Protein AF-A0A0N9QV76-F1 (afdb_monomer)

Foldseek 3Di:
DQVVLVPDPDQVVNLVVVVVVQLVVLVVCVVVVNNVVSVVSVVVSVVVSVVSVVVSVVVCVVVVVDD

Secondary structure (DSSP, 8-state):
-HHHHTT---HHHHHHHHHHHHHHHHHHHHHTT-HHHHHHHHHHHHHHHHHHHHHHHHHHHHTTS--

Radius of gyration: 14.17 Å; Cα contacts (8 Å, |Δi|>4): 42; chains: 1; bounding box: 34×14×36 Å

Solvent-accessible surface area (backbone atoms only — not comparable to full-atom values): 3639 Å² total; per-residue (Å²): 83,55,77,62,27,75,75,47,79,43,60,71,55,28,56,50,25,46,50,56,39,51,51,51,54,34,53,51,34,43,72,71,71,39,50,71,62,24,51,54,49,49,56,55,50,52,55,57,49,52,50,52,54,51,53,49,50,53,51,22,56,74,58,73,70,52,104

Mean predicted aligned error: 4.39 Å

Sequence (67 aa):
ASTVGLVQNDFKKIVAYSTCSQLGYMFFACGLSNYPLAIFHLSNHAYFKALLFLCSGAVIHAMGDEQ

InterPro domains:
  IPR001750 NADH:quinone oxidoreductase/Mrp antiporter, transmembrane domain [PF00361] (1-66)
  IPR003945 NADH-quinone oxidoreductase, chain 5-like [PTHR42829] (1-66)

Organism: Pseudoperonospora cubensis (NCBI:txid143453)

pLDDT: mean 87.96, std 6.41, range [69.31, 94.75]

Structure (mmCIF, N/CA/C/O backbone):
data_AF-A0A0N9QV76-F1
#
_entry.id   AF-A0A0N9QV76-F1
#
loop_
_atom_site.group_PDB
_atom_site.id
_atom_site.type_symbol
_atom_site.label_atom_id
_atom_site.label_alt_id
_atom_site.label_comp_id
_atom_site.label_asym_id
_atom_site.label_entity_id
_atom_site.label_seq_id
_atom_site.pdbx_PDB_ins_code
_atom_site.Cartn_x
_atom_site.Cartn_y
_atom_site.Cartn_z
_atom_site.occupancy
_atom_site.B_iso_or_equiv
_atom_site.auth_seq_id
_atom_site.auth_comp_id
_atom_site.auth_asym_id
_atom_site.auth_atom_id
_atom_site.pdbx_PDB_model_num
ATOM 1 N N . ALA A 1 1 ? 9.014 -3.293 6.663 1.00 69.31 1 ALA A N 1
ATOM 2 C CA . ALA A 1 1 ? 7.713 -2.616 6.850 1.00 69.31 1 ALA A CA 1
ATOM 3 C C . ALA A 1 1 ? 6.594 -3.618 7.151 1.00 69.31 1 ALA A C 1
ATOM 5 O O . ALA A 1 1 ? 6.022 -3.523 8.227 1.00 69.31 1 ALA A O 1
ATOM 6 N N . SER A 1 2 ? 6.334 -4.621 6.298 1.00 69.31 2 SER A N 1
ATOM 7 C CA . SER A 1 2 ? 5.271 -5.620 6.548 1.00 69.31 2 SER A CA 1
ATOM 8 C C . SER A 1 2 ? 5.400 -6.398 7.860 1.00 69.31 2 SER A C 1
ATOM 10 O O . SER A 1 2 ? 4.406 -6.578 8.548 1.00 69.31 2 SER A O 1
ATOM 12 N N . THR A 1 3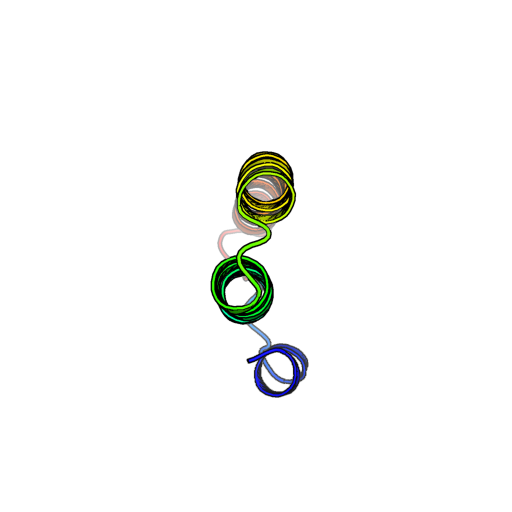 ? 6.610 -6.797 8.259 1.00 72.94 3 THR A N 1
ATOM 13 C CA . THR A 1 3 ? 6.846 -7.501 9.535 1.00 72.94 3 THR A CA 1
ATOM 14 C C . THR A 1 3 ? 6.499 -6.658 10.762 1.00 72.94 3 THR A C 1
ATOM 16 O O . THR A 1 3 ? 5.999 -7.188 11.745 1.00 72.94 3 THR A O 1
ATOM 19 N N . VAL A 1 4 ? 6.701 -5.339 10.688 1.00 75.56 4 VAL A N 1
ATOM 20 C CA . VAL A 1 4 ? 6.340 -4.396 11.761 1.00 75.56 4 VAL A CA 1
ATOM 21 C C . VAL A 1 4 ? 4.828 -4.162 11.798 1.00 75.56 4 VAL A C 1
ATOM 23 O O . VAL A 1 4 ? 4.270 -3.970 12.872 1.00 75.56 4 VAL A O 1
ATOM 26 N N . GLY A 1 5 ? 4.157 -4.224 10.642 1.00 71.44 5 GLY A N 1
ATOM 27 C CA . GLY A 1 5 ? 2.702 -4.099 10.535 1.00 71.44 5 GLY A CA 1
ATOM 28 C C . GLY A 1 5 ? 1.926 -5.227 11.221 1.00 71.44 5 GLY A C 1
ATOM 29 O O . GLY A 1 5 ? 0.837 -4.971 11.716 1.00 71.44 5 GLY A O 1
ATOM 30 N N . LEU A 1 6 ? 2.490 -6.439 11.308 1.00 76.75 6 LEU A N 1
ATOM 31 C CA . LEU A 1 6 ? 1.841 -7.595 11.953 1.00 76.75 6 LEU A CA 1
ATOM 32 C C . LEU A 1 6 ? 1.649 -7.434 13.466 1.00 76.75 6 LEU A C 1
ATOM 34 O O . LEU A 1 6 ? 0.820 -8.122 14.047 1.00 76.75 6 LEU A O 1
ATOM 38 N N . VAL A 1 7 ? 2.427 -6.556 14.097 1.00 83.69 7 VAL A N 1
ATOM 39 C CA . VAL A 1 7 ? 2.415 -6.347 15.553 1.00 83.69 7 VAL A CA 1
ATOM 40 C C . VAL A 1 7 ? 1.814 -4.997 15.951 1.00 83.69 7 VAL A C 1
ATOM 42 O O . VAL A 1 7 ? 1.904 -4.604 17.111 1.00 83.69 7 VAL A O 1
ATOM 45 N N . GLN A 1 8 ? 1.236 -4.251 15.003 1.00 83.00 8 GLN A N 1
ATOM 46 C CA . GLN A 1 8 ? 0.529 -3.008 15.318 1.00 83.00 8 GLN A CA 1
ATOM 47 C C . GLN A 1 8 ? -0.919 -3.314 15.694 1.00 83.00 8 GLN A C 1
ATOM 49 O O . GLN A 1 8 ? -1.587 -4.047 14.975 1.00 83.00 8 GLN A O 1
ATOM 54 N N . ASN A 1 9 ? -1.404 -2.707 16.777 1.00 81.62 9 ASN A N 1
ATOM 55 C CA . ASN A 1 9 ? -2.812 -2.800 17.183 1.00 81.62 9 ASN A CA 1
ATOM 56 C C . ASN A 1 9 ? -3.667 -1.687 16.554 1.00 81.62 9 ASN A C 1
ATOM 58 O O . ASN A 1 9 ? -4.842 -1.881 16.287 1.00 81.62 9 ASN A O 1
ATOM 62 N N . ASP A 1 10 ? -3.058 -0.541 16.244 1.00 84.06 10 ASP A N 1
ATOM 63 C CA . ASP A 1 10 ? -3.738 0.585 15.609 1.00 84.06 10 ASP A CA 1
ATOM 64 C C . ASP A 1 10 ? -4.037 0.312 14.128 1.00 84.06 10 ASP A C 1
ATOM 66 O O . ASP A 1 10 ? -3.115 0.295 13.299 1.00 84.06 10 ASP A O 1
ATOM 70 N N . PHE A 1 11 ? -5.320 0.243 13.754 1.00 81.50 11 PHE A N 1
ATOM 71 C CA . PHE A 1 11 ? -5.744 0.065 12.357 1.00 81.50 11 PHE A CA 1
ATOM 72 C C . PHE A 1 11 ? -5.062 1.036 11.381 1.00 81.50 11 PHE A C 1
ATOM 74 O O . PHE A 1 11 ? -4.519 0.614 10.355 1.00 81.50 11 PHE A O 1
ATOM 81 N N . LY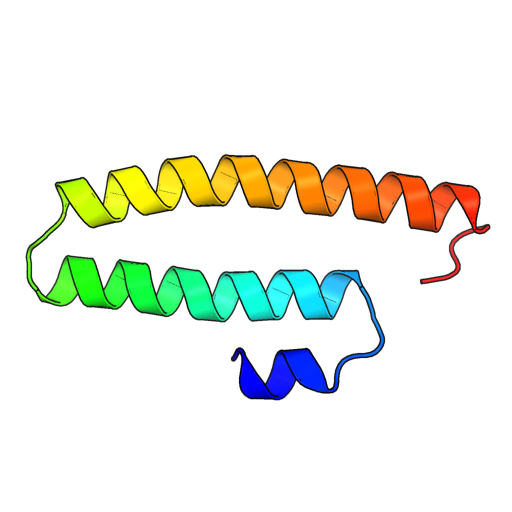S A 1 12 ? -5.001 2.336 11.708 1.00 84.69 12 LYS A N 1
ATOM 82 C CA . LYS A 1 12 ? -4.368 3.339 10.831 1.00 84.69 12 LYS A CA 1
ATOM 83 C C . LYS A 1 12 ? -2.870 3.074 10.632 1.00 84.69 12 LYS A C 1
ATOM 85 O O . LYS A 1 12 ? -2.360 3.266 9.526 1.00 84.69 12 LYS A O 1
ATOM 90 N N . LYS A 1 13 ? -2.160 2.597 11.665 1.00 84.75 13 LYS A N 1
ATOM 91 C CA . LYS A 1 13 ? -0.725 2.270 11.566 1.00 84.75 13 LYS A CA 1
ATOM 92 C C . LYS A 1 13 ? -0.497 1.015 10.734 1.00 84.75 13 LYS A C 1
ATOM 94 O O . LYS A 1 13 ? 0.401 1.024 9.895 1.00 84.75 13 LYS A O 1
ATOM 99 N N . ILE A 1 14 ? -1.318 -0.027 10.897 1.00 87.44 14 ILE A N 1
ATOM 100 C CA . ILE A 1 14 ? -1.243 -1.244 10.067 1.00 87.44 14 ILE A CA 1
ATOM 101 C C . ILE A 1 14 ? -1.356 -0.869 8.581 1.00 87.44 14 ILE A C 1
ATOM 103 O O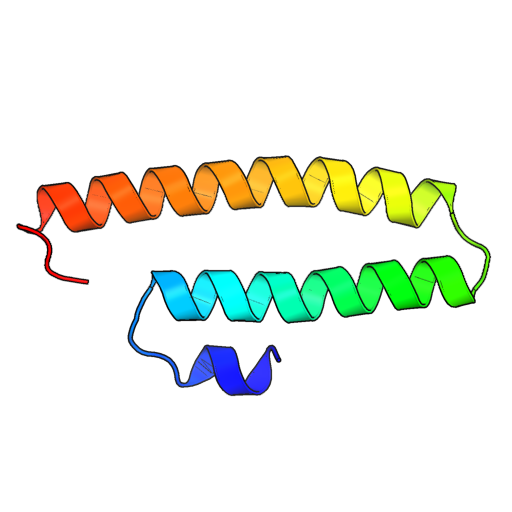 . ILE A 1 14 ? -0.517 -1.259 7.761 1.00 87.44 14 ILE A O 1
ATOM 107 N N . VAL A 1 15 ? -2.353 -0.048 8.229 1.00 86.62 15 VAL A N 1
ATOM 108 C CA . VAL A 1 15 ? -2.575 0.385 6.842 1.00 86.62 15 VAL A CA 1
ATOM 109 C C . VAL A 1 15 ? -1.397 1.220 6.323 1.00 86.62 15 VAL A C 1
ATOM 111 O O . VAL A 1 15 ? -0.963 0.998 5.186 1.00 86.62 15 VAL A O 1
ATOM 114 N N . ALA A 1 16 ? -0.832 2.109 7.149 1.00 85.69 16 ALA A N 1
ATOM 115 C CA . ALA A 1 16 ? 0.338 2.919 6.805 1.00 85.69 16 ALA A CA 1
ATOM 116 C C . ALA A 1 16 ? 1.606 2.075 6.566 1.00 85.69 16 ALA A C 1
ATOM 118 O O . ALA A 1 16 ? 2.300 2.271 5.564 1.00 85.69 16 ALA A O 1
ATOM 119 N N . TYR A 1 17 ? 1.894 1.085 7.418 1.00 86.44 17 TYR A N 1
ATOM 120 C CA . TYR A 1 17 ? 3.043 0.191 7.220 1.00 86.44 17 TYR A CA 1
ATOM 121 C C . TYR A 1 17 ? 2.892 -0.690 5.980 1.00 86.44 17 TYR A C 1
ATOM 123 O O . TYR A 1 17 ? 3.876 -0.948 5.281 1.00 86.44 17 TYR A O 1
ATOM 131 N N . SER A 1 18 ? 1.666 -1.100 5.656 1.00 84.19 18 SER A N 1
ATOM 132 C CA . SER A 1 18 ? 1.382 -1.802 4.406 1.00 84.19 18 SER A CA 1
ATOM 133 C C . SER A 1 18 ? 1.650 -0.910 3.176 1.00 84.19 18 SER A C 1
ATOM 135 O O . SER A 1 18 ? 2.272 -1.380 2.225 1.00 84.19 18 SER A O 1
ATOM 137 N N . THR A 1 19 ? 1.318 0.390 3.223 1.00 88.19 19 THR A N 1
ATOM 138 C CA . THR A 1 19 ? 1.679 1.364 2.169 1.00 88.19 19 THR A CA 1
ATOM 139 C C . THR A 1 19 ? 3.192 1.506 2.015 1.00 88.19 19 THR A C 1
ATOM 141 O O . THR A 1 19 ? 3.706 1.470 0.899 1.00 88.19 19 THR A O 1
ATOM 144 N N . CYS A 1 20 ? 3.921 1.618 3.129 1.00 87.88 20 CYS A N 1
ATOM 145 C CA . CYS A 1 20 ? 5.381 1.718 3.122 1.00 87.88 20 CYS A CA 1
ATOM 146 C C . CYS A 1 20 ? 6.027 0.500 2.435 1.00 87.88 20 CYS A C 1
ATOM 148 O O . CYS A 1 20 ? 6.944 0.650 1.629 1.00 87.88 20 CYS A O 1
ATOM 150 N N . SER A 1 21 ? 5.504 -0.709 2.681 1.00 87.50 21 SER A N 1
ATOM 151 C CA . SER A 1 21 ? 6.006 -1.910 2.007 1.00 87.50 21 SER A CA 1
ATOM 152 C C . SER A 1 21 ? 5.669 -1.949 0.514 1.00 87.50 21 SER A C 1
ATOM 154 O O . SER A 1 21 ? 6.520 -2.340 -0.280 1.00 87.50 21 SER A O 1
ATOM 156 N N . GLN A 1 22 ? 4.452 -1.561 0.118 1.00 88.62 22 GLN A N 1
ATOM 157 C CA . GLN A 1 22 ? 4.036 -1.585 -1.289 1.00 88.62 22 GLN A CA 1
ATOM 158 C C . GLN A 1 22 ? 4.759 -0.537 -2.133 1.00 88.62 22 GLN A C 1
ATOM 160 O O . GLN A 1 22 ? 5.192 -0.845 -3.240 1.00 88.62 22 GLN A O 1
ATOM 165 N N . LEU A 1 23 ? 4.972 0.666 -1.593 1.00 89.81 23 LEU A N 1
ATOM 166 C CA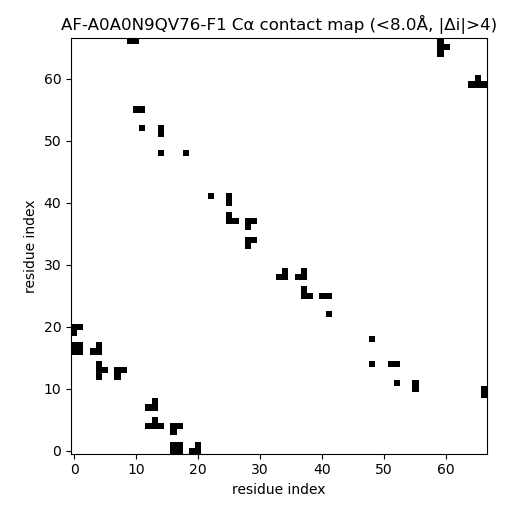 . LEU A 1 23 ? 5.809 1.672 -2.244 1.00 89.81 23 LEU A CA 1
ATOM 167 C C . LEU A 1 23 ? 7.236 1.151 -2.454 1.00 89.81 23 LEU A C 1
ATOM 169 O O . LEU A 1 23 ? 7.783 1.332 -3.537 1.00 89.81 23 LEU A O 1
ATOM 173 N N . GLY A 1 24 ? 7.808 0.424 -1.486 1.00 88.81 24 GLY A N 1
ATOM 174 C CA . GLY A 1 24 ? 9.111 -0.229 -1.650 1.00 88.81 24 GLY A CA 1
ATOM 175 C C . GLY A 1 24 ? 9.172 -1.172 -2.861 1.00 88.81 24 GLY A C 1
ATOM 176 O O . GLY A 1 24 ? 10.121 -1.107 -3.641 1.00 88.81 24 GLY A O 1
ATOM 177 N N . TYR A 1 25 ? 8.135 -1.988 -3.080 1.00 88.19 25 TYR A N 1
ATOM 178 C CA . TYR A 1 25 ? 8.043 -2.854 -4.264 1.00 88.19 25 TYR A CA 1
ATOM 179 C C . TYR A 1 25 ? 7.912 -2.069 -5.577 1.00 88.19 25 TYR A C 1
ATOM 181 O O . TYR A 1 25 ? 8.498 -2.460 -6.586 1.00 88.19 25 TYR A O 1
ATOM 189 N N . MET A 1 26 ? 7.182 -0.952 -5.582 1.00 92.06 26 MET A N 1
ATOM 190 C CA . MET A 1 26 ? 7.044 -0.109 -6.777 1.00 92.06 26 MET A CA 1
ATOM 191 C C . MET A 1 26 ? 8.354 0.601 -7.127 1.00 92.06 26 MET A C 1
ATOM 193 O O . MET A 1 26 ? 8.738 0.637 -8.294 1.00 92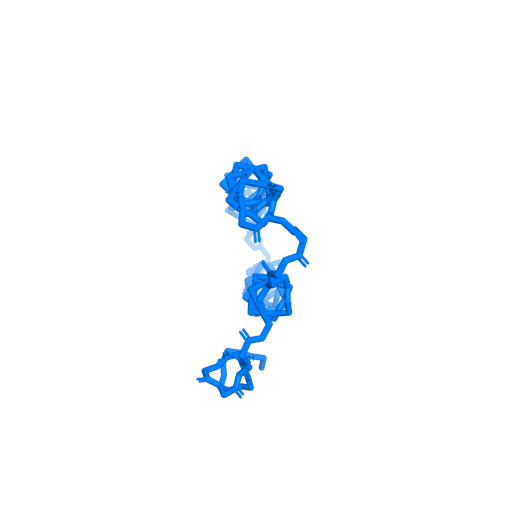.06 26 MET A O 1
ATOM 197 N N . PHE A 1 27 ? 9.081 1.101 -6.124 1.00 90.62 27 PHE A N 1
ATOM 198 C CA . PHE A 1 27 ? 10.420 1.662 -6.316 1.00 90.62 27 PHE A CA 1
ATOM 199 C C . PHE A 1 27 ? 11.407 0.611 -6.835 1.00 90.62 27 PHE A C 1
ATOM 201 O O . PHE A 1 27 ? 12.200 0.908 -7.726 1.00 90.62 27 PHE A O 1
ATOM 208 N N . PHE A 1 28 ? 11.322 -0.629 -6.345 1.00 91.56 28 PHE A N 1
ATOM 209 C CA . PHE A 1 28 ? 12.114 -1.740 -6.871 1.00 91.56 28 PHE A CA 1
ATOM 210 C C . PHE A 1 28 ? 11.808 -2.017 -8.354 1.00 91.56 28 PHE A C 1
ATOM 212 O O . PHE A 1 28 ? 12.732 -2.153 -9.153 1.00 91.56 28 PHE A O 1
ATOM 219 N N . ALA A 1 29 ? 10.531 -2.016 -8.755 1.00 89.75 29 ALA A N 1
ATOM 220 C CA . ALA A 1 29 ? 10.134 -2.171 -10.158 1.00 89.75 29 ALA A CA 1
ATOM 221 C C . ALA A 1 29 ? 10.654 -1.028 -11.056 1.00 89.75 29 ALA A C 1
ATOM 223 O O . ALA A 1 29 ? 11.122 -1.286 -12.167 1.00 89.75 29 ALA A O 1
ATOM 224 N N . CYS A 1 30 ? 10.653 0.217 -10.563 1.00 91.25 30 CYS A N 1
ATOM 225 C CA . CYS A 1 30 ? 11.305 1.345 -11.239 1.00 91.25 30 CYS A CA 1
ATOM 226 C C . CYS A 1 30 ? 12.826 1.150 -11.373 1.00 91.25 30 CYS A C 1
ATOM 228 O O . CYS A 1 30 ? 13.395 1.523 -12.396 1.00 91.25 30 CYS A O 1
ATOM 230 N N . GLY A 1 31 ? 13.480 0.558 -10.367 1.00 91.12 31 GLY A N 1
ATOM 231 C CA . GLY A 1 31 ? 14.912 0.235 -10.387 1.00 91.12 31 GLY A CA 1
ATOM 232 C C . GLY A 1 31 ? 15.294 -0.812 -11.438 1.00 91.12 31 GLY A C 1
ATOM 233 O O . GLY A 1 31 ? 16.398 -0.770 -11.968 1.00 91.12 31 GLY A O 1
ATOM 234 N N . LEU A 1 32 ? 14.360 -1.696 -11.801 1.00 94.75 32 LEU A N 1
ATOM 235 C CA . LEU A 1 32 ? 14.482 -2.636 -12.925 1.00 94.75 32 LEU A CA 1
ATOM 236 C C . LEU A 1 32 ? 14.037 -2.026 -14.271 1.00 94.75 32 LEU A C 1
ATOM 238 O O . LEU A 1 32 ? 13.789 -2.756 -15.229 1.00 94.75 32 LEU A O 1
ATOM 242 N N . SER A 1 33 ? 13.882 -0.700 -14.336 1.00 93.00 33 SER A N 1
ATOM 243 C CA . SER A 1 33 ? 13.414 0.057 -15.506 1.00 93.00 33 SER A CA 1
ATOM 244 C C . SER A 1 33 ? 12.014 -0.320 -16.011 1.00 93.00 33 SER A C 1
ATOM 246 O O . SER A 1 33 ? 11.647 0.005 -17.140 1.00 93.00 33 SER A O 1
ATOM 248 N N . ASN A 1 34 ? 11.186 -0.962 -15.180 1.00 91.81 34 ASN A N 1
ATOM 249 C CA . ASN A 1 34 ? 9.832 -1.370 -15.548 1.00 91.81 34 ASN A CA 1
ATOM 250 C C . ASN A 1 34 ? 8.782 -0.336 -15.104 1.00 91.81 34 ASN A C 1
ATOM 252 O O . ASN A 1 34 ? 7.908 -0.589 -14.270 1.00 91.81 34 ASN A O 1
ATOM 256 N N . TYR A 1 35 ? 8.899 0.873 -15.655 1.00 89.69 35 TYR A N 1
ATOM 257 C CA . TYR A 1 35 ? 8.085 2.032 -15.272 1.00 89.69 35 TYR A CA 1
ATOM 258 C C . TYR A 1 35 ? 6.573 1.870 -15.512 1.00 89.69 35 TYR A C 1
ATOM 260 O O . TYR A 1 35 ? 5.806 2.255 -14.627 1.00 89.69 35 TYR A O 1
ATOM 268 N N . PRO A 1 36 ? 6.100 1.285 -16.634 1.00 92.44 36 PRO A N 1
ATOM 269 C CA . PRO A 1 36 ? 4.664 1.131 -16.867 1.00 92.44 36 PRO A CA 1
ATOM 270 C C . PRO A 1 36 ? 3.991 0.255 -15.805 1.00 92.44 36 PRO A C 1
ATOM 272 O O . PRO A 1 36 ? 2.922 0.607 -15.307 1.00 92.44 36 PRO A O 1
ATOM 275 N N . LEU A 1 37 ? 4.641 -0.846 -15.399 1.00 93.00 37 LEU A N 1
ATOM 276 C CA . LEU A 1 37 ? 4.146 -1.707 -14.322 1.00 93.00 37 LEU A CA 1
ATOM 277 C C . LEU A 1 37 ? 4.135 -0.984 -12.974 1.00 93.00 37 LEU A C 1
ATOM 279 O O . LEU A 1 37 ? 3.174 -1.128 -12.222 1.00 93.00 37 LEU A O 1
ATOM 283 N N . ALA A 1 38 ? 5.170 -0.195 -12.669 1.00 91.75 38 ALA A N 1
ATOM 284 C CA . ALA A 1 38 ? 5.238 0.556 -11.419 1.00 91.75 38 ALA A CA 1
ATOM 285 C C . ALA A 1 38 ? 4.118 1.606 -11.314 1.00 91.75 38 ALA A C 1
ATOM 287 O O . ALA A 1 38 ? 3.459 1.691 -10.279 1.00 91.75 38 ALA A O 1
ATOM 288 N N . ILE A 1 39 ? 3.849 2.352 -12.392 1.00 92.25 39 ILE A N 1
ATOM 289 C CA . ILE A 1 39 ? 2.763 3.343 -12.435 1.00 92.25 39 ILE A CA 1
ATOM 290 C C . ILE A 1 39 ? 1.390 2.668 -12.382 1.00 92.25 39 ILE A C 1
ATOM 292 O O . ILE A 1 39 ? 0.537 3.090 -11.603 1.00 92.25 39 ILE A O 1
ATOM 296 N N . PHE A 1 40 ? 1.185 1.583 -13.133 1.00 94.12 40 PHE A N 1
ATOM 297 C CA . PHE A 1 40 ? -0.052 0.805 -13.056 1.00 94.12 40 PHE A CA 1
ATOM 298 C C . PHE A 1 40 ? -0.303 0.282 -11.633 1.00 94.12 40 PHE A C 1
ATOM 300 O O . PHE A 1 40 ? -1.412 0.403 -11.107 1.00 94.12 40 PHE A O 1
ATOM 307 N N . HIS A 1 41 ? 0.725 -0.261 -10.975 1.00 93.75 41 HIS A N 1
ATOM 308 C CA . HIS A 1 41 ? 0.619 -0.720 -9.592 1.00 93.75 41 HIS A CA 1
ATOM 309 C C . HIS A 1 41 ? 0.295 0.447 -8.650 1.00 93.75 41 HIS A C 1
ATOM 311 O O . HIS A 1 41 ? -0.597 0.312 -7.813 1.00 93.75 41 HIS A O 1
ATOM 317 N N . LEU A 1 42 ? 0.958 1.598 -8.808 1.00 93.31 42 LEU A N 1
ATOM 318 C CA . LEU A 1 42 ? 0.733 2.787 -7.985 1.00 93.31 42 LEU A CA 1
ATOM 319 C C . LEU A 1 42 ? -0.714 3.287 -8.065 1.00 93.31 42 LEU A C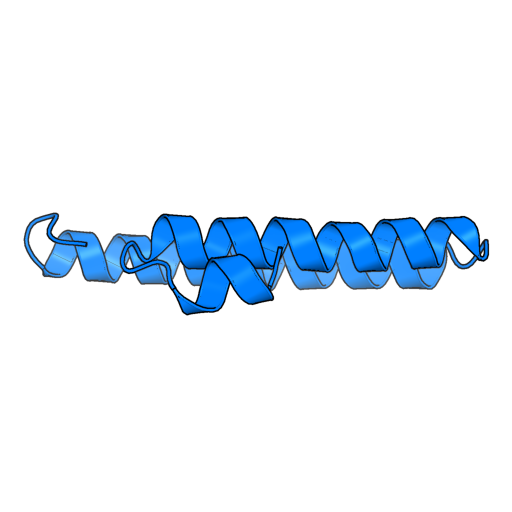 1
ATOM 321 O O . LEU A 1 42 ? -1.315 3.544 -7.022 1.00 93.31 42 LEU A O 1
ATOM 325 N N . SER A 1 43 ? -1.290 3.378 -9.268 1.00 94.56 43 SER A N 1
ATOM 326 C CA . SER A 1 43 ? -2.681 3.807 -9.454 1.00 94.56 43 SER A CA 1
ATOM 327 C C . SER A 1 43 ? -3.663 2.868 -8.755 1.00 94.56 43 SER A C 1
ATOM 329 O O . SER A 1 43 ? -4.481 3.319 -7.955 1.00 94.56 43 SER A O 1
ATOM 331 N N . ASN A 1 44 ? -3.550 1.557 -8.987 1.00 93.62 44 ASN A N 1
ATOM 332 C CA . ASN A 1 44 ? -4.419 0.572 -8.337 1.00 93.62 44 ASN A CA 1
ATOM 333 C C . ASN A 1 44 ? -4.269 0.609 -6.813 1.00 93.62 44 ASN A C 1
ATOM 335 O O . ASN A 1 44 ? -5.254 0.640 -6.077 1.00 93.62 44 ASN A O 1
ATOM 339 N N . HIS A 1 45 ? -3.029 0.660 -6.332 1.00 93.31 45 HIS A N 1
ATOM 340 C CA . HIS A 1 45 ? -2.729 0.746 -4.913 1.00 93.31 45 HIS A CA 1
ATOM 341 C C . HIS A 1 45 ? -3.354 1.981 -4.254 1.00 93.31 45 HIS A C 1
ATOM 343 O O . HIS A 1 45 ? -3.921 1.859 -3.169 1.00 93.31 45 HIS A O 1
ATOM 349 N N . ALA A 1 46 ? -3.298 3.146 -4.907 1.00 92.25 46 ALA A N 1
ATOM 350 C CA . ALA A 1 46 ? -3.907 4.368 -4.392 1.00 92.25 46 ALA A CA 1
ATOM 351 C C . ALA A 1 46 ? -5.425 4.213 -4.203 1.00 92.25 46 ALA A C 1
ATOM 353 O O . ALA A 1 46 ? -5.937 4.568 -3.140 1.00 92.25 46 ALA A O 1
ATOM 354 N N . TYR A 1 47 ? -6.131 3.616 -5.171 1.00 94.44 47 TYR A N 1
ATOM 355 C CA . TYR A 1 47 ? -7.573 3.367 -5.058 1.00 94.44 47 TYR A CA 1
ATOM 356 C C . TYR A 1 47 ? -7.913 2.439 -3.889 1.00 94.44 47 TYR A C 1
ATOM 358 O O . TYR A 1 47 ? -8.736 2.787 -3.041 1.00 94.44 47 TYR A O 1
ATOM 366 N N . PHE A 1 48 ? -7.250 1.284 -3.792 1.00 93.19 48 PHE A N 1
ATOM 367 C CA . PHE A 1 48 ? -7.521 0.334 -2.710 1.00 93.19 48 PHE A CA 1
ATOM 368 C C . PHE A 1 48 ? -7.171 0.907 -1.334 1.00 93.19 48 PHE A C 1
ATOM 370 O O . PHE A 1 48 ? -7.913 0.702 -0.374 1.00 93.19 48 PHE A O 1
ATOM 377 N N . LYS A 1 49 ? -6.076 1.668 -1.218 1.00 90.12 49 LYS A N 1
ATOM 378 C CA . LYS A 1 49 ? -5.710 2.317 0.046 1.00 90.12 49 LYS A CA 1
ATOM 379 C C . LYS A 1 49 ? -6.686 3.409 0.451 1.00 90.12 49 LYS A C 1
ATOM 381 O O . LYS A 1 49 ? -7.027 3.469 1.629 1.00 90.12 49 LYS A O 1
ATOM 386 N N . ALA A 1 50 ? -7.152 4.230 -0.488 1.00 92.06 50 ALA A N 1
ATOM 387 C CA . ALA A 1 50 ? -8.161 5.246 -0.203 1.00 92.06 50 ALA A CA 1
ATOM 388 C C . ALA A 1 50 ? -9.448 4.611 0.347 1.00 92.06 50 ALA A C 1
ATOM 390 O O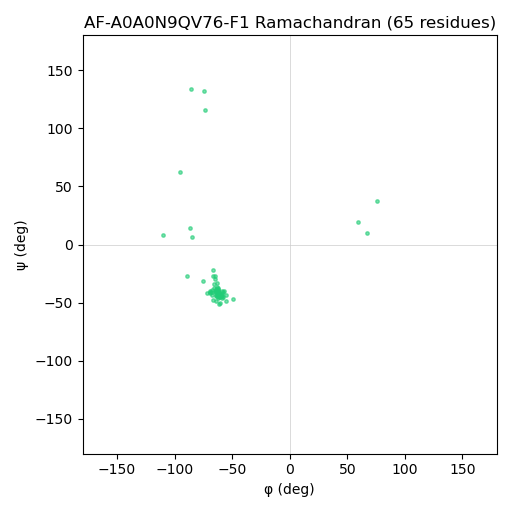 . ALA A 1 50 ? -9.968 5.064 1.365 1.00 92.06 50 ALA A O 1
ATOM 391 N N . LEU A 1 51 ? -9.900 3.508 -0.260 1.00 94.12 51 LEU A N 1
ATOM 392 C CA . LEU A 1 51 ? -11.055 2.748 0.222 1.00 94.12 51 LEU A CA 1
ATOM 393 C C . LEU A 1 51 ? -10.824 2.168 1.624 1.00 94.12 51 LEU A C 1
ATOM 395 O O . LEU A 1 51 ? -11.677 2.326 2.491 1.00 94.12 51 LEU A O 1
ATOM 399 N N . LEU A 1 52 ? -9.664 1.558 1.886 1.00 91.38 52 LEU A N 1
ATOM 400 C CA . LEU A 1 52 ? -9.348 1.005 3.209 1.00 91.38 52 LEU A CA 1
ATOM 401 C C . LEU A 1 52 ? -9.303 2.079 4.304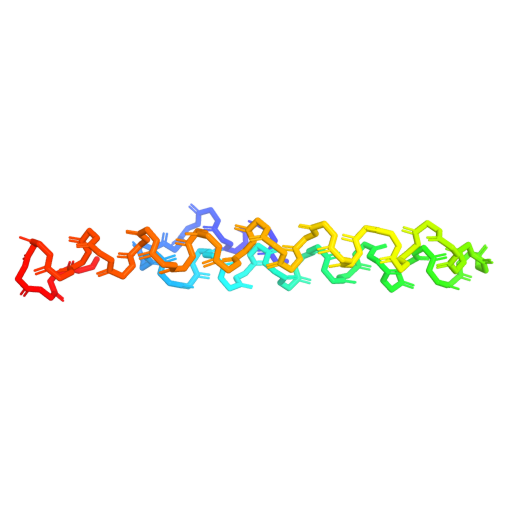 1.00 91.38 52 LEU A C 1
ATOM 403 O O . LEU A 1 52 ? -9.799 1.840 5.403 1.00 91.38 52 LEU A O 1
ATOM 407 N N . PHE A 1 53 ? -8.747 3.259 4.017 1.00 90.75 53 PHE A N 1
ATOM 408 C CA . PHE A 1 53 ? -8.753 4.375 4.966 1.00 90.75 53 PHE A CA 1
ATOM 409 C C . PHE A 1 53 ? -10.161 4.920 5.210 1.00 90.75 53 PHE A C 1
ATOM 411 O O . PHE A 1 53 ? -10.496 5.217 6.355 1.00 90.75 53 PHE A O 1
ATOM 418 N N . LEU A 1 54 ? -10.993 5.004 4.169 1.00 93.06 54 LEU A N 1
ATOM 419 C CA . LEU A 1 54 ? -12.385 5.427 4.302 1.00 93.06 54 LEU A CA 1
ATOM 420 C C . LEU A 1 54 ? -13.191 4.437 5.156 1.00 93.06 54 LEU A C 1
ATOM 422 O O . LEU A 1 54 ? -13.854 4.846 6.105 1.00 93.06 54 LEU A O 1
ATOM 426 N N . CYS A 1 55 ? -13.091 3.136 4.867 1.00 92.06 55 CYS A N 1
ATOM 427 C CA . CYS A 1 55 ? -13.765 2.093 5.639 1.00 92.06 55 CYS A CA 1
ATOM 428 C C . CYS A 1 55 ? -13.267 2.044 7.088 1.00 92.06 55 CYS A C 1
ATOM 430 O O . CYS A 1 55 ? -14.079 1.978 8.004 1.00 92.06 55 CYS A O 1
ATOM 432 N N . SER A 1 56 ? -11.951 2.127 7.311 1.00 89.81 56 SER A N 1
ATOM 433 C CA . SER A 1 5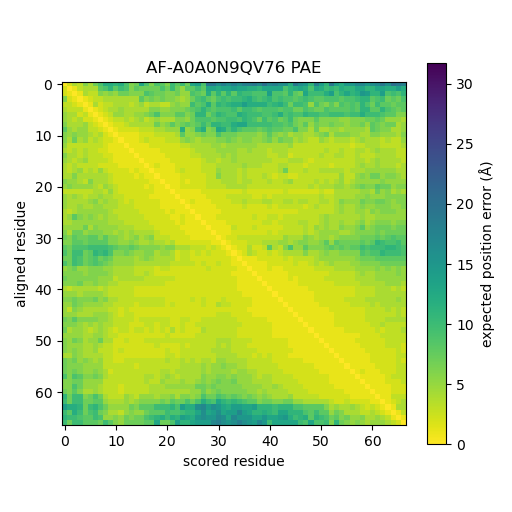6 ? -11.382 2.183 8.662 1.00 89.81 56 SER A CA 1
ATOM 434 C C . SER A 1 56 ? -11.886 3.407 9.429 1.00 89.81 56 SER A C 1
ATOM 436 O O . SER A 1 56 ? -12.287 3.266 10.579 1.00 89.81 56 SER A O 1
ATOM 438 N N . GLY A 1 57 ? -11.944 4.582 8.794 1.00 90.50 57 GLY A N 1
ATOM 439 C CA . GLY A 1 57 ? -12.502 5.791 9.401 1.00 90.50 57 GLY A CA 1
ATOM 440 C C . GLY A 1 57 ? -13.980 5.649 9.770 1.00 90.50 57 GLY A C 1
ATOM 441 O O . GLY A 1 57 ? -14.365 6.032 10.869 1.00 90.50 57 GLY A O 1
ATOM 442 N N . ALA A 1 58 ? -14.790 5.044 8.897 1.00 92.38 58 ALA A N 1
ATOM 443 C CA . ALA A 1 58 ? -16.203 4.787 9.171 1.00 92.38 58 ALA A CA 1
ATOM 444 C C . ALA A 1 58 ? -16.409 3.821 10.352 1.00 92.38 58 ALA A C 1
ATOM 446 O O . ALA A 1 58 ? -17.283 4.054 11.183 1.00 92.38 58 ALA A O 1
ATOM 447 N N . VAL A 1 59 ? -15.590 2.767 10.454 1.00 91.56 59 VAL A N 1
ATOM 448 C CA . VAL A 1 59 ? -15.643 1.805 11.569 1.00 91.56 59 VAL A CA 1
ATOM 449 C C . VAL A 1 59 ? -15.226 2.460 12.884 1.00 91.56 59 VAL A C 1
ATOM 451 O O . VAL A 1 59 ? -15.953 2.342 13.861 1.00 91.56 59 VAL A O 1
ATOM 454 N N . ILE A 1 60 ? -14.110 3.194 12.903 1.00 91.62 60 ILE A N 1
ATOM 455 C CA . ILE A 1 60 ? -13.634 3.908 14.102 1.00 91.62 60 ILE A CA 1
ATOM 456 C C . ILE A 1 60 ? -14.688 4.914 14.578 1.00 91.62 60 ILE A C 1
ATOM 458 O O . ILE A 1 60 ? -15.002 4.977 15.762 1.00 91.62 60 ILE A O 1
ATOM 462 N N . HIS A 1 61 ? -15.298 5.653 13.647 1.00 91.69 61 HIS A N 1
ATOM 463 C CA . HIS A 1 61 ? -16.365 6.592 13.980 1.00 91.69 61 HIS A CA 1
ATOM 464 C C . HIS A 1 61 ? -17.590 5.885 14.586 1.00 91.69 61 HIS A C 1
ATOM 466 O O . HIS A 1 61 ? -18.137 6.343 15.585 1.00 91.69 61 HIS A O 1
ATOM 472 N N . ALA A 1 62 ? -17.997 4.741 14.027 1.00 91.62 62 ALA A N 1
ATOM 473 C CA . ALA A 1 62 ? -19.105 3.944 14.557 1.00 91.62 62 ALA A CA 1
ATOM 474 C C . ALA A 1 62 ? -18.806 3.322 15.936 1.00 91.62 62 ALA A C 1
ATOM 476 O O . ALA A 1 62 ? -19.732 3.091 16.709 1.00 91.62 62 ALA A O 1
ATOM 477 N N . MET A 1 63 ? -17.530 3.079 16.248 1.00 91.25 63 MET A N 1
ATOM 478 C CA . MET A 1 63 ? -17.051 2.554 17.533 1.00 91.25 63 MET A CA 1
ATOM 479 C C . MET A 1 63 ? -16.830 3.643 18.599 1.00 91.25 63 MET A C 1
ATOM 481 O O . MET A 1 63 ? -16.325 3.343 19.674 1.00 91.25 63 MET A O 1
ATOM 485 N N . GLY A 1 64 ? -17.205 4.900 18.337 1.00 90.06 64 GLY A N 1
ATOM 486 C CA . GLY A 1 64 ? -17.021 5.996 19.295 1.00 90.06 64 GLY A CA 1
ATOM 487 C C . GLY A 1 64 ? -15.577 6.491 19.390 1.00 90.06 64 GLY A C 1
ATOM 488 O O . GLY A 1 64 ? -15.111 6.814 20.477 1.00 90.06 64 GLY A O 1
ATOM 489 N N . ASP A 1 65 ? -14.875 6.530 18.254 1.00 83.19 65 ASP A N 1
ATOM 490 C CA . ASP A 1 65 ? -13.465 6.921 18.117 1.00 83.19 65 ASP A CA 1
ATOM 491 C C . ASP A 1 65 ? -12.452 5.955 18.763 1.00 83.19 65 ASP A C 1
ATOM 493 O O . ASP A 1 65 ? -11.250 6.237 18.785 1.00 83.19 65 ASP A O 1
ATOM 497 N N . GLU A 1 66 ? -12.904 4.775 19.201 1.00 75.56 66 GLU A N 1
ATOM 498 C CA . GLU A 1 66 ? -12.023 3.660 19.549 1.00 75.56 66 GLU A CA 1
ATOM 499 C C . GLU A 1 66 ? -11.452 3.008 18.282 1.00 75.56 66 GLU A C 1
ATOM 501 O O . GLU A 1 66 ? -12.165 2.731 17.310 1.00 75.56 66 GLU A O 1
ATOM 506 N N . GLN A 1 67 ? -10.136 2.790 18.286 1.00 74.88 67 GLN A N 1
ATOM 507 C CA . GLN A 1 67 ? -9.365 2.285 17.153 1.00 74.88 67 GLN A CA 1
ATOM 508 C C . GLN A 1 67 ? -8.560 1.049 17.533 1.00 74.88 67 GLN A C 1
ATOM 510 O O . GLN A 1 67 ? -8.005 1.026 18.652 1.00 74.88 67 GLN A O 1
#